Protein AF-A0A3M1YL32-F1 (afdb_monomer_lite)

Structure (mmCIF, N/CA/C/O backbone):
data_AF-A0A3M1YL32-F1
#
_entry.id   AF-A0A3M1YL32-F1
#
loop_
_atom_site.group_PDB
_atom_site.id
_atom_site.type_symbol
_atom_site.label_atom_id
_atom_site.label_alt_id
_atom_site.label_comp_id
_atom_site.label_asym_id
_atom_site.label_entity_id
_atom_site.label_seq_id
_atom_site.pdbx_PDB_ins_code
_atom_site.Cartn_x
_atom_site.Cartn_y
_atom_site.Cartn_z
_atom_site.occupancy
_atom_site.B_iso_or_equiv
_atom_site.auth_seq_id
_atom_site.auth_comp_id
_atom_site.auth_asym_id
_atom_site.auth_atom_id
_atom_site.pdbx_PDB_model_num
ATOM 1 N N . MET A 1 1 ? -18.480 -13.805 30.522 1.00 59.09 1 MET A N 1
ATOM 2 C CA . MET A 1 1 ? -17.089 -13.366 30.267 1.00 59.09 1 MET A CA 1
ATOM 3 C C . MET A 1 1 ? -17.039 -12.799 28.857 1.00 59.09 1 MET A C 1
ATOM 5 O O . MET A 1 1 ? -17.540 -13.465 27.961 1.00 59.09 1 MET A O 1
ATOM 9 N N . LYS A 1 2 ? -16.538 -11.572 28.648 1.00 63.62 2 LYS A N 1
ATOM 10 C CA . LYS A 1 2 ? -16.338 -11.051 27.284 1.00 63.62 2 LYS A CA 1
ATOM 11 C C . LYS A 1 2 ? -15.194 -11.837 26.644 1.00 63.62 2 LYS A C 1
ATOM 13 O O . LYS A 1 2 ? -14.141 -11.975 27.261 1.00 63.62 2 LYS A O 1
ATOM 18 N N . GLN A 1 3 ? -15.426 -12.386 25.459 1.00 78.75 3 GLN A N 1
ATOM 19 C CA . GLN A 1 3 ? -14.392 -13.077 24.696 1.00 78.75 3 GLN A CA 1
ATOM 20 C C . GLN A 1 3 ? -13.329 -12.040 24.297 1.00 78.75 3 GLN A C 1
ATOM 22 O O . GLN A 1 3 ? -13.679 -10.983 23.771 1.00 78.75 3 GLN A O 1
ATOM 27 N N . GLN A 1 4 ? -12.057 -12.289 24.620 1.00 83.56 4 GLN A N 1
ATOM 28 C CA . GLN A 1 4 ? -10.966 -11.420 24.171 1.00 83.56 4 GLN A CA 1
ATOM 29 C C . GLN A 1 4 ? -10.754 -11.601 22.662 1.00 83.56 4 GLN A C 1
ATOM 31 O O . GLN A 1 4 ? -10.901 -12.723 22.167 1.00 83.56 4 GLN A O 1
ATOM 36 N N . PRO A 1 5 ? -10.412 -10.530 21.925 1.00 87.44 5 PRO A N 1
ATOM 37 C CA . PRO A 1 5 ? -10.076 -10.652 20.516 1.00 87.44 5 PRO A CA 1
ATOM 38 C C . PRO A 1 5 ? -8.846 -11.553 20.352 1.00 87.44 5 PRO A C 1
ATOM 40 O O . PRO A 1 5 ? -7.841 -11.384 21.043 1.00 87.44 5 PRO A O 1
ATOM 43 N N . LYS A 1 6 ? -8.936 -12.526 19.441 1.00 91.38 6 LYS A N 1
ATOM 44 C CA . LYS A 1 6 ? -7.802 -13.368 19.051 1.00 91.38 6 LYS A CA 1
ATOM 45 C C . LYS A 1 6 ? -7.015 -12.654 17.957 1.00 91.38 6 LYS A C 1
ATOM 47 O O . LYS A 1 6 ? -7.609 -12.198 16.984 1.00 91.38 6 LYS A O 1
ATOM 52 N N . ILE A 1 7 ? -5.698 -12.594 18.115 1.00 93.19 7 ILE A N 1
ATOM 53 C CA . ILE A 1 7 ? -4.783 -12.008 17.138 1.00 93.19 7 ILE A CA 1
ATOM 54 C C . ILE A 1 7 ? -3.838 -13.110 16.672 1.00 93.19 7 ILE A C 1
ATOM 56 O O . ILE A 1 7 ? -3.184 -13.749 17.494 1.00 93.19 7 ILE A O 1
ATOM 60 N N . ASP A 1 8 ? -3.773 -13.312 15.360 1.00 94.00 8 ASP A N 1
ATOM 61 C CA . ASP A 1 8 ? -2.814 -14.197 14.704 1.00 94.00 8 ASP A CA 1
ATOM 62 C C . ASP A 1 8 ? -1.926 -13.356 13.770 1.00 94.00 8 ASP A C 1
ATOM 64 O O . ASP A 1 8 ? -2.351 -12.316 13.265 1.00 94.00 8 ASP A O 1
ATOM 68 N N . VAL A 1 9 ? -0.683 -13.791 13.545 1.00 94.44 9 VAL A N 1
ATOM 69 C CA . VAL A 1 9 ? 0.290 -13.067 12.712 1.00 94.44 9 VAL A CA 1
ATOM 70 C C . VAL A 1 9 ? 0.871 -14.007 11.662 1.00 94.44 9 VAL A C 1
ATOM 72 O O . VAL A 1 9 ? 1.556 -14.974 11.991 1.00 94.44 9 VAL A O 1
ATOM 75 N N . ALA A 1 10 ? 0.644 -13.685 10.388 1.00 93.50 10 ALA A N 1
ATOM 76 C CA . ALA A 1 10 ? 1.354 -14.291 9.269 1.00 93.50 10 ALA A CA 1
ATOM 77 C C . ALA A 1 10 ? 2.584 -13.433 8.932 1.00 93.50 10 ALA A C 1
ATOM 79 O O . ALA A 1 10 ? 2.451 -12.299 8.482 1.00 93.50 10 ALA A O 1
ATOM 80 N N . LEU A 1 11 ? 3.789 -13.975 9.132 1.00 91.75 11 LEU A N 1
ATOM 81 C CA . LEU A 1 11 ? 5.052 -13.238 8.938 1.00 91.75 11 LEU A CA 1
ATOM 82 C C . LEU A 1 11 ? 5.399 -12.959 7.465 1.00 91.75 11 LEU A C 1
ATOM 84 O O . LEU A 1 11 ? 6.353 -12.246 7.172 1.00 91.75 11 LEU A O 1
ATOM 88 N N . SER A 1 12 ? 4.662 -13.554 6.529 1.00 88.25 12 SER A N 1
ATOM 89 C CA . SER A 1 12 ? 4.866 -13.390 5.094 1.00 88.25 12 SER A CA 1
ATOM 90 C C . SER A 1 12 ? 3.544 -13.597 4.357 1.00 88.25 12 SER A C 1
ATOM 92 O O . SER A 1 12 ? 2.757 -14.453 4.776 1.00 88.25 12 SER A O 1
ATOM 94 N N . PRO A 1 13 ? 3.318 -12.913 3.219 1.00 85.19 13 PRO A N 1
ATOM 95 C CA . PRO A 1 13 ? 2.180 -13.197 2.344 1.00 85.19 13 PRO A CA 1
ATOM 96 C C . PRO A 1 13 ? 2.108 -14.677 1.939 1.00 85.19 13 PRO A C 1
ATOM 98 O O . PRO A 1 13 ? 1.035 -15.259 1.854 1.00 85.19 13 PRO A O 1
ATOM 101 N N . LEU A 1 14 ? 3.256 -15.346 1.783 1.00 87.12 14 LEU A N 1
ATOM 102 C CA . LEU A 1 14 ? 3.296 -16.775 1.447 1.00 87.12 14 LEU A CA 1
ATOM 103 C C . LEU A 1 14 ? 2.675 -17.671 2.528 1.00 87.12 14 LEU A C 1
ATOM 105 O O . LEU A 1 14 ? 2.185 -18.751 2.218 1.00 87.12 14 LEU A O 1
ATOM 109 N N . LEU A 1 15 ? 2.685 -17.228 3.786 1.00 90.12 15 LEU A N 1
ATOM 110 C CA . LEU A 1 15 ? 2.114 -17.964 4.912 1.00 90.12 15 LEU A CA 1
ATOM 111 C C . LEU A 1 15 ? 0.649 -17.600 5.164 1.00 90.12 15 LEU A C 1
ATOM 113 O O . LEU A 1 15 ? -0.024 -18.312 5.903 1.00 90.12 15 LEU A O 1
ATOM 117 N N . PHE A 1 16 ? 0.147 -16.519 4.561 1.00 89.88 16 PHE A N 1
ATOM 118 C CA . PHE A 1 16 ? -1.167 -15.949 4.858 1.00 89.88 16 PHE A CA 1
ATOM 119 C C . PHE A 1 16 ? -2.313 -16.956 4.706 1.00 89.88 16 PHE A C 1
ATOM 121 O O . PHE A 1 16 ? -3.202 -17.004 5.553 1.00 89.88 16 PHE A O 1
ATOM 128 N N . GLN A 1 17 ? -2.259 -17.819 3.688 1.00 87.88 17 GLN A N 1
ATOM 129 C CA . GLN A 1 17 ? -3.298 -18.826 3.433 1.00 87.88 17 GLN A CA 1
ATOM 130 C C . GLN A 1 17 ? -3.472 -19.831 4.582 1.00 87.88 17 GLN A C 1
ATOM 132 O O . GLN A 1 17 ? -4.562 -20.361 4.760 1.00 87.88 17 GLN A O 1
ATOM 137 N N . ASN A 1 18 ? -2.443 -20.047 5.407 1.00 89.94 18 ASN A N 1
ATOM 138 C CA . ASN A 1 18 ? -2.528 -20.949 6.560 1.00 89.94 18 ASN A CA 1
ATOM 139 C C . ASN A 1 18 ? -3.327 -20.348 7.729 1.00 89.94 18 ASN A C 1
ATOM 141 O O . ASN A 1 18 ? -3.706 -21.070 8.648 1.00 89.94 18 ASN A O 1
ATOM 145 N N . TYR A 1 19 ? -3.558 -19.034 7.706 1.00 86.38 19 TYR A N 1
ATOM 146 C CA . TYR A 1 19 ? -4.242 -18.280 8.759 1.00 86.38 19 TYR A CA 1
ATOM 147 C C . TYR A 1 19 ? -5.544 -17.637 8.271 1.00 86.38 19 TYR A C 1
ATOM 149 O O . TYR A 1 19 ? -6.331 -17.154 9.084 1.00 86.38 19 TYR A O 1
ATOM 157 N N . PHE A 1 20 ? -5.760 -17.582 6.954 1.00 85.62 20 PHE A N 1
ATOM 158 C CA . PHE A 1 20 ? -6.857 -16.825 6.375 1.00 85.62 20 PHE A CA 1
ATOM 159 C C . PHE A 1 20 ? -8.216 -17.450 6.692 1.00 85.62 20 PHE A C 1
ATOM 161 O O . PHE A 1 20 ? -8.478 -18.619 6.410 1.00 85.62 20 PHE A O 1
ATOM 168 N N . LEU A 1 21 ? -9.105 -16.613 7.220 1.00 82.88 21 LEU A N 1
ATOM 169 C CA . LEU A 1 21 ? -10.513 -16.906 7.421 1.00 82.88 21 LEU A CA 1
ATOM 170 C C . LEU A 1 21 ? -11.321 -15.705 6.889 1.00 82.88 21 LEU A C 1
ATOM 172 O O . LEU A 1 21 ? -11.022 -14.570 7.274 1.00 82.88 21 LEU A O 1
ATOM 176 N N . PRO A 1 22 ? -12.323 -15.910 6.010 1.00 85.25 22 PRO A N 1
ATOM 177 C CA . PRO A 1 22 ? -13.052 -14.808 5.372 1.00 85.25 22 PRO A CA 1
ATOM 178 C C . PRO A 1 22 ? -13.787 -13.872 6.340 1.00 85.25 22 PRO A C 1
ATOM 180 O O . PRO A 1 22 ? -14.047 -12.725 6.005 1.00 85.25 22 PRO A O 1
ATOM 183 N N . ASP A 1 23 ? -14.118 -14.333 7.547 1.00 91.38 23 ASP A N 1
ATOM 184 C CA . ASP A 1 23 ? -14.848 -13.577 8.570 1.00 91.38 23 ASP A CA 1
ATOM 185 C C . ASP A 1 23 ? -13.941 -12.680 9.439 1.00 91.38 23 ASP A C 1
ATOM 187 O O . ASP A 1 23 ? -14.390 -12.147 10.455 1.00 91.38 23 ASP A O 1
ATOM 191 N N . LYS A 1 24 ? -12.656 -12.528 9.089 1.00 92.38 24 LYS A N 1
ATOM 192 C CA . LYS A 1 24 ? -11.672 -11.789 9.896 1.00 92.38 24 LYS A CA 1
ATOM 193 C C . LYS A 1 24 ? -11.333 -10.420 9.332 1.00 92.38 24 LYS A C 1
ATOM 195 O O . LYS A 1 24 ? -11.354 -10.193 8.125 1.00 92.38 24 LYS A O 1
ATOM 200 N N . ILE A 1 25 ? -10.956 -9.530 10.248 1.00 95.38 25 ILE A N 1
ATOM 201 C CA . ILE A 1 25 ? -10.264 -8.282 9.933 1.00 95.38 25 ILE A CA 1
ATOM 202 C C . ILE A 1 25 ? -8.802 -8.632 9.655 1.00 95.38 25 ILE A C 1
ATOM 204 O O . ILE A 1 25 ? -8.155 -9.288 10.473 1.00 95.38 25 ILE A O 1
ATOM 208 N N . VAL A 1 26 ? -8.284 -8.194 8.513 1.00 96.19 26 VAL A N 1
ATOM 209 C CA . VAL A 1 26 ? -6.883 -8.372 8.134 1.00 96.19 26 VAL A CA 1
ATOM 210 C C . VAL A 1 26 ? -6.208 -7.012 8.075 1.00 96.19 26 VAL A C 1
ATOM 212 O O . VAL A 1 26 ? -6.658 -6.114 7.370 1.00 96.19 26 VAL A O 1
ATOM 215 N N . VAL A 1 27 ? -5.099 -6.879 8.796 1.00 96.38 27 VAL A N 1
ATOM 216 C CA . VAL A 1 27 ? -4.216 -5.715 8.725 1.00 96.38 27 VAL A CA 1
ATOM 217 C C . VAL A 1 27 ? -2.982 -6.113 7.927 1.00 96.38 27 VAL A C 1
ATOM 219 O O . VAL A 1 27 ? -2.222 -6.984 8.350 1.00 96.38 27 VAL A O 1
ATOM 222 N N . VAL A 1 28 ? -2.770 -5.483 6.774 1.00 95.75 28 VAL A N 1
ATOM 223 C CA . VAL A 1 28 ? -1.528 -5.647 6.011 1.00 95.75 28 VAL A CA 1
ATOM 224 C C . VAL A 1 28 ? -0.510 -4.627 6.498 1.00 95.75 28 VAL A C 1
ATOM 226 O O . VAL A 1 28 ? -0.797 -3.431 6.528 1.00 95.75 28 VAL A O 1
ATOM 229 N N . THR A 1 29 ? 0.691 -5.112 6.819 1.00 95.38 29 THR A N 1
ATOM 230 C CA . THR A 1 29 ? 1.806 -4.302 7.319 1.00 95.38 29 THR A CA 1
ATOM 231 C C . THR A 1 29 ? 3.070 -4.601 6.515 1.00 95.38 29 THR A C 1
ATOM 233 O O . THR A 1 29 ? 3.624 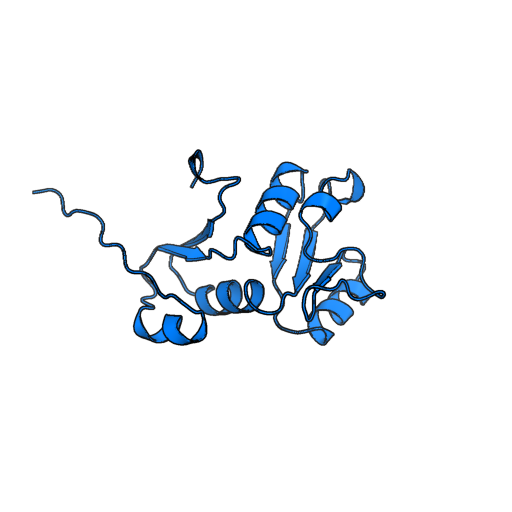-5.693 6.592 1.00 95.38 29 THR A O 1
ATOM 236 N N . ASP A 1 30 ? 3.535 -3.613 5.753 1.00 94.12 30 ASP A N 1
ATOM 237 C CA . ASP A 1 30 ? 4.799 -3.609 5.008 1.00 94.12 30 ASP A CA 1
ATOM 238 C C . ASP A 1 30 ? 5.436 -2.225 5.199 1.00 94.12 30 ASP A C 1
ATOM 240 O O . ASP A 1 30 ? 5.377 -1.344 4.335 1.00 94.12 30 ASP A O 1
ATOM 244 N N . VAL A 1 31 ? 5.965 -2.015 6.412 1.00 94.81 31 VAL A N 1
ATOM 245 C CA . VAL A 1 31 ? 6.460 -0.713 6.891 1.00 94.81 31 VAL A CA 1
ATOM 246 C C . VAL A 1 31 ? 7.558 -0.155 5.983 1.00 94.81 31 VAL A C 1
ATOM 248 O O . VAL A 1 31 ? 7.661 1.064 5.839 1.00 94.81 31 VAL A O 1
ATOM 251 N N . LEU A 1 32 ? 8.358 -1.023 5.353 1.00 92.44 32 LEU A N 1
ATOM 252 C CA . LEU A 1 32 ? 9.482 -0.664 4.488 1.00 92.44 32 LEU A CA 1
ATOM 253 C C . LEU A 1 32 ? 9.267 -1.212 3.065 1.00 92.44 32 LEU A C 1
ATOM 255 O O . LEU A 1 32 ? 9.867 -2.201 2.664 1.00 92.44 32 LEU A O 1
ATOM 259 N N . ARG A 1 33 ? 8.462 -0.549 2.231 1.00 93.56 33 ARG A N 1
ATOM 260 C CA . ARG A 1 33 ? 7.879 0.797 2.433 1.00 93.56 33 ARG A CA 1
ATOM 261 C C . ARG A 1 33 ? 6.414 0.919 2.019 1.00 93.56 33 ARG A C 1
ATOM 263 O O . ARG A 1 33 ? 5.857 2.005 2.145 1.00 93.56 33 ARG A O 1
ATOM 270 N N . ALA A 1 34 ? 5.791 -0.158 1.543 1.00 94.94 34 ALA A N 1
ATOM 271 C CA . ALA A 1 34 ? 4.507 -0.078 0.851 1.00 94.94 34 ALA A CA 1
ATOM 272 C C . ALA A 1 34 ? 3.385 0.511 1.715 1.00 94.94 34 ALA A C 1
ATOM 274 O O . ALA A 1 34 ? 2.705 1.433 1.273 1.00 94.94 34 ALA A O 1
ATOM 275 N N . THR A 1 35 ? 3.195 0.033 2.947 1.00 96.81 35 THR A N 1
ATOM 276 C CA . THR A 1 35 ? 2.091 0.530 3.783 1.00 96.81 35 THR A CA 1
ATOM 277 C C . THR A 1 35 ? 2.374 1.920 4.334 1.00 96.81 35 THR A C 1
ATOM 279 O O . THR A 1 35 ? 1.465 2.740 4.388 1.00 96.81 35 THR A O 1
ATOM 282 N N . SER A 1 36 ? 3.637 2.242 4.629 1.00 97.25 36 SER A N 1
ATOM 283 C CA . SER A 1 36 ? 4.040 3.611 4.975 1.00 97.25 36 SER A CA 1
ATOM 284 C C . SER A 1 36 ? 3.777 4.588 3.825 1.00 97.25 36 SER A C 1
ATOM 286 O O . SER A 1 36 ? 3.244 5.667 4.061 1.00 97.25 36 SER A O 1
ATOM 288 N N . ALA A 1 37 ? 4.093 4.207 2.582 1.00 96.88 37 ALA A N 1
ATOM 289 C CA . ALA A 1 37 ? 3.842 5.026 1.399 1.00 96.88 37 ALA A CA 1
ATOM 290 C C . ALA A 1 37 ? 2.340 5.231 1.148 1.00 96.88 37 ALA A C 1
ATOM 292 O O . ALA A 1 37 ? 1.921 6.354 0.888 1.00 96.88 37 ALA A O 1
ATOM 293 N N . ILE A 1 38 ? 1.525 4.180 1.301 1.00 97.38 38 ILE A N 1
ATOM 294 C CA . ILE A 1 38 ? 0.060 4.266 1.198 1.00 97.38 38 ILE A CA 1
ATOM 295 C C . ILE A 1 38 ? -0.508 5.226 2.250 1.00 97.38 38 ILE A C 1
ATOM 297 O O . ILE A 1 38 ? -1.270 6.126 1.905 1.00 97.38 38 ILE A O 1
ATOM 301 N N . CYS A 1 39 ? -0.117 5.070 3.520 1.00 97.75 39 CYS A N 1
ATOM 302 C CA . CYS A 1 39 ? -0.575 5.958 4.589 1.00 97.75 39 CYS A CA 1
ATOM 303 C C . CYS A 1 39 ? -0.170 7.413 4.319 1.00 97.75 39 CYS A C 1
ATOM 305 O O . CYS A 1 39 ? -0.986 8.313 4.486 1.00 97.75 39 CYS A O 1
ATOM 307 N N . THR A 1 40 ? 1.059 7.654 3.850 1.00 98.06 40 THR A N 1
ATOM 308 C CA . THR A 1 40 ? 1.502 9.001 3.468 1.00 98.06 40 THR A CA 1
ATOM 309 C C . THR A 1 40 ? 0.719 9.554 2.280 1.00 98.06 40 THR A C 1
ATOM 311 O O . THR A 1 40 ? 0.356 10.723 2.303 1.00 98.06 40 THR A O 1
ATOM 314 N N . ALA A 1 41 ? 0.407 8.746 1.266 1.00 98.19 41 ALA A N 1
ATOM 315 C CA . ALA A 1 41 ? -0.396 9.202 0.136 1.00 98.19 41 ALA A CA 1
ATOM 316 C C . ALA A 1 41 ? -1.793 9.668 0.577 1.00 98.19 41 ALA A C 1
ATOM 318 O O . ALA A 1 41 ? -2.245 10.726 0.143 1.00 98.19 41 ALA A O 1
ATOM 319 N N . PHE A 1 42 ? -2.448 8.925 1.475 1.00 98.06 42 PHE A N 1
ATOM 320 C CA . PHE A 1 42 ? -3.740 9.333 2.034 1.00 98.06 42 PHE A CA 1
ATOM 321 C C . PHE A 1 42 ? -3.641 10.594 2.897 1.00 98.06 42 PHE A C 1
ATOM 323 O O . PHE A 1 42 ? -4.463 11.493 2.736 1.00 98.06 42 PHE A O 1
ATOM 330 N N . GLU A 1 43 ? -2.615 10.711 3.745 1.00 97.62 43 GLU A N 1
ATOM 331 C CA . GLU A 1 43 ? -2.365 11.923 4.543 1.00 97.62 43 GLU A CA 1
ATOM 332 C C . GLU A 1 43 ? -2.204 13.173 3.658 1.00 97.62 43 GLU A C 1
ATOM 334 O O . GLU A 1 43 ? -2.673 14.256 3.996 1.00 97.62 43 GLU A O 1
ATOM 339 N N . TYR A 1 44 ? -1.592 13.017 2.481 1.00 98.19 44 TYR A N 1
ATOM 340 C CA . TYR A 1 44 ? -1.403 14.095 1.505 1.00 98.19 44 TYR A CA 1
ATOM 341 C C . TYR A 1 44 ? -2.559 14.232 0.501 1.00 98.19 44 TYR A C 1
ATOM 343 O O . TYR A 1 44 ? -2.462 15.002 -0.456 1.00 98.19 44 TYR A O 1
ATOM 351 N N . GLY A 1 45 ? -3.683 13.556 0.749 1.00 98.19 45 GLY A N 1
ATOM 352 C CA . GLY A 1 45 ? -4.952 13.800 0.071 1.00 98.19 45 GLY A CA 1
ATOM 353 C C . GLY A 1 45 ? -5.210 12.959 -1.176 1.00 98.19 45 GLY A C 1
ATOM 354 O O . GLY A 1 45 ? -6.077 13.340 -1.962 1.00 98.19 45 GLY A O 1
ATOM 355 N N . ALA A 1 46 ? -4.503 11.842 -1.379 1.00 98.50 46 ALA A N 1
ATOM 356 C CA . ALA A 1 46 ? -4.920 10.851 -2.373 1.00 98.50 46 ALA A CA 1
ATOM 357 C C . ALA A 1 46 ? -6.362 10.396 -2.101 1.00 98.50 46 ALA A C 1
ATOM 359 O O . ALA A 1 46 ? -6.723 10.114 -0.961 1.00 98.50 46 ALA A O 1
ATOM 360 N N . GLU A 1 47 ? -7.180 10.303 -3.148 1.00 98.50 47 GLU A N 1
ATOM 361 C CA . GLU A 1 47 ? -8.572 9.858 -3.023 1.00 98.50 47 GLU A CA 1
ATOM 362 C C . GLU A 1 47 ? -8.645 8.344 -2.805 1.00 98.50 47 GLU A C 1
ATOM 364 O O . GLU A 1 47 ? -9.389 7.851 -1.960 1.00 98.50 47 GLU A O 1
ATOM 369 N N . ALA A 1 48 ? -7.849 7.596 -3.569 1.00 98.06 48 ALA A N 1
ATOM 370 C CA . ALA A 1 48 ? -7.836 6.143 -3.533 1.00 98.06 48 ALA A CA 1
ATOM 371 C C . ALA A 1 48 ? -6.474 5.585 -3.953 1.00 98.06 48 ALA A C 1
ATOM 373 O O . ALA A 1 48 ? -5.736 6.206 -4.721 1.00 98.06 48 ALA A O 1
ATOM 374 N N . ILE A 1 49 ? -6.178 4.366 -3.494 1.00 97.12 49 ILE A N 1
ATOM 375 C CA . ILE A 1 49 ? -5.034 3.575 -3.950 1.00 97.12 49 ILE A CA 1
ATOM 376 C C . ILE A 1 49 ? -5.539 2.285 -4.598 1.00 97.12 49 ILE A C 1
ATOM 378 O O . ILE A 1 49 ? -6.295 1.533 -3.983 1.00 97.12 49 ILE A O 1
ATOM 382 N N . ILE A 1 50 ? -5.077 1.999 -5.815 1.00 96.25 50 ILE A N 1
ATOM 383 C CA . ILE A 1 50 ? -5.321 0.741 -6.525 1.00 96.25 50 ILE 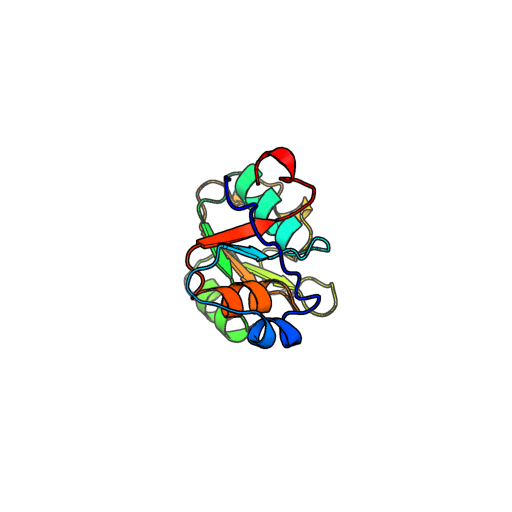A CA 1
ATOM 384 C C . ILE A 1 50 ? -4.031 -0.093 -6.494 1.00 96.25 50 ILE A C 1
ATOM 386 O O . ILE A 1 50 ? -3.110 0.167 -7.272 1.00 96.25 50 ILE A O 1
ATOM 390 N N . PRO A 1 51 ? -3.924 -1.097 -5.611 1.00 94.00 51 PRO A N 1
ATOM 391 C CA . PRO A 1 51 ? -2.783 -2.001 -5.595 1.00 94.00 51 PRO A CA 1
ATOM 392 C C . PRO A 1 51 ? -2.878 -2.995 -6.760 1.00 94.00 51 PRO A C 1
ATOM 394 O O . PRO A 1 51 ? -3.885 -3.688 -6.915 1.00 94.00 51 PRO A O 1
ATOM 397 N N . VAL A 1 52 ? -1.813 -3.105 -7.553 1.00 93.56 52 VAL A N 1
ATOM 398 C CA . VAL A 1 52 ? -1.708 -4.069 -8.662 1.00 93.56 52 VAL A CA 1
ATOM 399 C C . VAL A 1 52 ? -0.486 -4.966 -8.492 1.00 93.56 52 VAL A C 1
ATOM 401 O O . VAL A 1 52 ? 0.538 -4.562 -7.933 1.00 93.56 52 VAL A O 1
ATOM 404 N N . ALA A 1 53 ? -0.594 -6.212 -8.951 1.00 87.12 53 ALA A N 1
ATOM 405 C CA . ALA A 1 53 ? 0.410 -7.238 -8.682 1.00 87.12 53 ALA A CA 1
ATOM 406 C C . ALA A 1 53 ? 1.588 -7.177 -9.663 1.00 87.12 53 ALA A C 1
ATOM 408 O O . ALA A 1 53 ? 2.691 -7.623 -9.334 1.00 87.12 53 ALA A O 1
ATOM 409 N N . THR A 1 54 ? 1.360 -6.636 -10.860 1.00 90.06 54 THR A N 1
ATOM 410 C CA . THR A 1 54 ? 2.295 -6.719 -11.988 1.00 90.06 54 THR A CA 1
ATOM 411 C C . THR A 1 54 ? 2.647 -5.346 -12.564 1.00 90.06 54 THR A C 1
ATOM 413 O O . THR A 1 54 ? 1.941 -4.360 -12.341 1.00 90.06 54 THR A O 1
ATOM 416 N N . ILE A 1 55 ? 3.774 -5.271 -13.282 1.00 92.88 55 ILE A N 1
ATOM 417 C CA . ILE A 1 55 ? 4.192 -4.035 -13.970 1.00 92.88 55 ILE A CA 1
ATOM 418 C C . ILE A 1 55 ? 3.246 -3.772 -15.142 1.00 92.88 55 ILE A C 1
ATOM 420 O O . ILE A 1 55 ? 2.874 -2.636 -15.404 1.00 92.88 55 ILE A O 1
ATOM 424 N N . GLU A 1 56 ? 2.813 -4.834 -15.807 1.00 94.56 56 GLU A N 1
ATOM 425 C CA . GLU A 1 56 ? 1.939 -4.821 -16.970 1.00 94.56 56 GLU A CA 1
ATOM 426 C C . 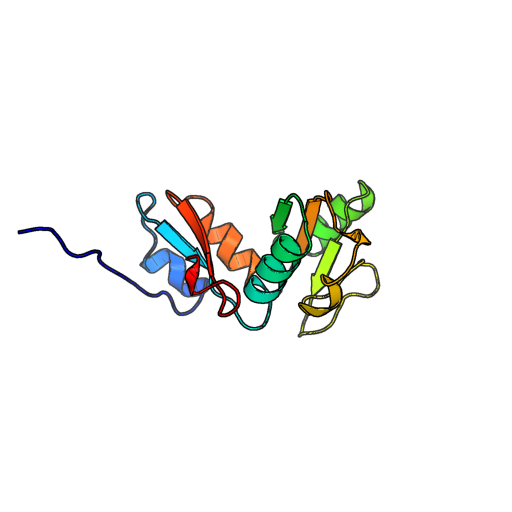GLU A 1 56 ? 0.569 -4.216 -16.625 1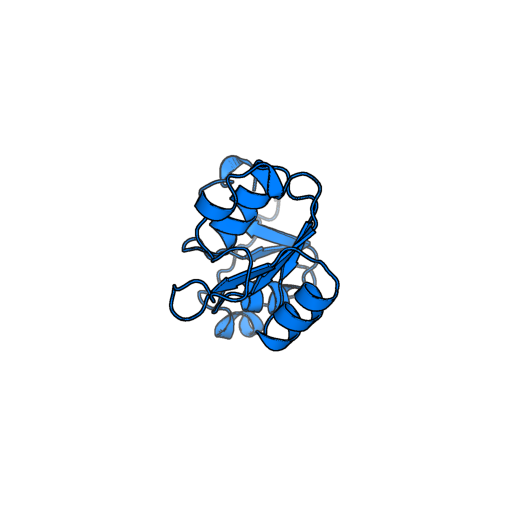.00 94.56 56 GLU A C 1
ATOM 428 O O . GLU A 1 56 ? 0.067 -3.351 -17.344 1.00 94.56 56 GLU A O 1
ATOM 433 N N . GLU A 1 57 ? -0.013 -4.591 -15.479 1.00 95.25 57 GLU A N 1
ATOM 434 C CA . GLU A 1 57 ? -1.226 -3.946 -14.958 1.00 95.25 57 GLU A CA 1
ATOM 435 C C . GLU A 1 57 ? -0.993 -2.455 -14.686 1.00 95.25 57 GLU A C 1
ATOM 437 O O . GLU A 1 57 ? -1.810 -1.618 -15.076 1.00 95.25 57 GLU A O 1
ATOM 442 N N . ALA A 1 58 ? 0.132 -2.108 -14.056 1.00 95.69 58 ALA A N 1
ATOM 443 C CA . ALA A 1 58 ? 0.481 -0.724 -13.751 1.00 95.69 58 ALA A CA 1
ATOM 444 C C . ALA A 1 58 ? 0.627 0.122 -15.032 1.00 95.69 58 ALA A C 1
ATOM 446 O O . ALA A 1 58 ? 0.099 1.233 -15.106 1.00 95.69 58 ALA A O 1
ATOM 447 N N . GLN A 1 59 ? 1.259 -0.421 -16.076 1.00 96.69 59 GLN A N 1
ATOM 448 C CA . GLN A 1 59 ? 1.373 0.209 -17.396 1.00 96.69 59 GLN A CA 1
ATOM 449 C C . GLN A 1 59 ? 0.004 0.391 -18.060 1.00 96.69 59 GLN A C 1
ATOM 451 O O . GLN A 1 59 ? -0.274 1.451 -18.624 1.00 96.69 59 GLN A O 1
ATOM 456 N N . ALA A 1 60 ? -0.888 -0.598 -17.951 1.00 97.81 60 ALA A N 1
ATOM 457 C CA . ALA A 1 60 ? -2.239 -0.500 -18.496 1.00 97.81 60 ALA A CA 1
ATOM 458 C C . ALA A 1 60 ? -3.063 0.616 -17.827 1.00 97.81 60 ALA A C 1
ATOM 460 O O . ALA A 1 60 ? -3.847 1.289 -18.498 1.00 97.81 60 ALA A O 1
ATOM 461 N N . PHE A 1 61 ? -2.883 0.850 -16.523 1.00 98.06 61 PHE A N 1
ATOM 462 C CA . PHE A 1 61 ? -3.479 2.001 -15.838 1.00 98.06 61 PHE A CA 1
ATOM 463 C C . PHE A 1 61 ? -2.807 3.320 -16.224 1.00 98.06 61 PHE A C 1
ATOM 465 O O . PHE A 1 61 ? -3.504 4.308 -16.464 1.00 98.06 61 PHE A O 1
ATOM 472 N N . LYS A 1 62 ? -1.477 3.337 -16.362 1.00 97.50 62 LYS A N 1
ATOM 473 C CA . LYS A 1 62 ? -0.739 4.522 -16.816 1.00 97.50 62 LYS A CA 1
ATOM 474 C C . LYS A 1 62 ? -1.229 4.998 -18.185 1.00 97.50 62 LYS A C 1
ATOM 476 O O . LYS A 1 62 ? -1.493 6.184 -18.363 1.00 97.50 62 LYS A O 1
ATOM 481 N N . ALA A 1 63 ? -1.448 4.071 -19.120 1.00 97.69 63 ALA A N 1
ATOM 482 C CA . ALA A 1 63 ? -1.996 4.356 -20.448 1.00 97.69 63 ALA A CA 1
ATOM 483 C C . ALA A 1 63 ? -3.423 4.941 -20.416 1.00 97.69 63 ALA A C 1
ATOM 485 O O . ALA A 1 63 ? -3.837 5.606 -21.361 1.00 97.69 63 ALA A O 1
ATOM 486 N N . LYS A 1 64 ? -4.168 4.731 -19.322 1.00 97.75 64 LYS A N 1
ATOM 487 C CA . LYS A 1 64 ? -5.497 5.319 -19.079 1.00 97.75 64 LYS A CA 1
ATOM 488 C C . LYS A 1 64 ? -5.438 6.677 -18.366 1.00 97.75 64 LYS A C 1
ATOM 490 O O . LYS A 1 64 ? -6.487 7.227 -18.048 1.00 97.75 64 LYS A O 1
ATOM 495 N N . GLY A 1 65 ? -4.243 7.212 -18.103 1.00 97.06 65 GLY A N 1
ATOM 496 C CA . GLY A 1 65 ? -4.044 8.528 -17.490 1.00 97.06 65 GLY A CA 1
ATOM 497 C C . GLY A 1 65 ? -3.935 8.532 -15.963 1.00 97.06 65 GLY A C 1
ATOM 498 O O . GLY A 1 65 ? -3.932 9.605 -15.367 1.00 97.06 65 GLY A O 1
ATOM 499 N N . PHE A 1 66 ? -3.829 7.367 -15.316 1.00 98.25 66 PHE A N 1
ATOM 500 C CA . PHE A 1 66 ? -3.629 7.302 -13.867 1.00 98.25 66 PHE A CA 1
ATOM 501 C C . PHE A 1 66 ? -2.207 7.717 -13.474 1.00 98.25 66 PHE A C 1
ATOM 503 O O . PHE A 1 66 ? -1.249 7.508 -14.226 1.00 98.25 66 PHE A O 1
ATOM 510 N N . LEU A 1 67 ? -2.074 8.253 -12.258 1.00 98.06 67 LEU A N 1
ATOM 511 C CA . LEU A 1 67 ? -0.780 8.367 -11.596 1.00 98.06 67 LEU A CA 1
ATOM 512 C C . LEU A 1 67 ? -0.369 7.002 -11.054 1.00 98.06 6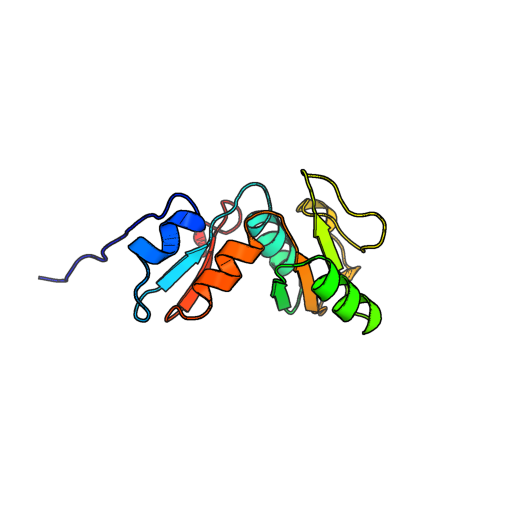7 LEU A C 1
ATOM 514 O O . LEU A 1 67 ? -1.186 6.297 -10.457 1.00 98.06 67 LEU A O 1
ATOM 518 N N . VAL A 1 68 ? 0.890 6.631 -11.250 1.00 98.06 68 VAL A N 1
ATOM 519 C CA . VAL A 1 68 ? 1.373 5.292 -10.928 1.00 98.06 68 VAL A CA 1
ATOM 520 C C . VAL A 1 68 ? 2.671 5.349 -10.134 1.00 98.06 68 VAL A C 1
ATOM 522 O O . VAL A 1 68 ? 3.640 5.990 -10.538 1.00 98.06 68 VAL A O 1
ATOM 525 N N . GLY A 1 69 ? 2.682 4.644 -9.007 1.00 97.00 69 GLY A N 1
ATOM 526 C CA . GLY A 1 69 ? 3.862 4.320 -8.224 1.00 97.00 69 GLY A CA 1
ATOM 527 C C . GLY A 1 69 ? 4.328 2.895 -8.502 1.00 97.00 69 GLY A C 1
ATOM 528 O O . GLY A 1 69 ? 3.535 1.954 -8.418 1.00 97.00 69 GLY A O 1
ATOM 529 N N . ALA A 1 70 ? 5.606 2.709 -8.814 1.00 95.31 70 ALA A N 1
ATOM 530 C CA . ALA A 1 70 ? 6.159 1.387 -9.071 1.00 95.31 70 ALA A CA 1
ATOM 531 C C . ALA A 1 70 ? 7.564 1.233 -8.493 1.00 95.31 70 ALA A C 1
ATOM 533 O O . ALA A 1 70 ? 8.437 2.080 -8.689 1.00 95.31 70 ALA A O 1
ATOM 534 N N . GLU A 1 71 ? 7.788 0.113 -7.809 1.00 93.62 71 GLU A N 1
ATOM 535 C CA . GLU A 1 71 ? 9.097 -0.270 -7.286 1.00 93.62 71 GLU A CA 1
ATOM 536 C C . GLU A 1 71 ? 9.452 -1.709 -7.657 1.00 93.62 71 GLU A C 1
ATOM 538 O O . GLU A 1 71 ? 8.617 -2.613 -7.547 1.00 93.62 71 GLU A O 1
ATOM 543 N N . ARG A 1 72 ? 10.712 -1.926 -8.044 1.00 91.62 72 ARG A N 1
ATOM 544 C CA . ARG A 1 72 ? 11.349 -3.247 -8.109 1.00 91.62 72 ARG A CA 1
ATOM 545 C C . ARG A 1 72 ? 12.749 -3.156 -7.509 1.00 91.62 72 ARG A C 1
ATOM 547 O O . ARG A 1 72 ? 13.482 -2.216 -7.791 1.00 91.62 72 ARG A O 1
ATOM 554 N N . ASN A 1 73 ? 13.126 -4.143 -6.697 1.00 86.94 73 ASN A N 1
ATOM 555 C CA . ASN A 1 73 ? 14.425 -4.200 -6.013 1.00 86.94 73 ASN A CA 1
ATOM 556 C C . ASN A 1 73 ? 14.775 -2.934 -5.199 1.00 86.94 73 ASN A C 1
ATOM 558 O O . ASN A 1 73 ? 15.938 -2.581 -5.044 1.00 86.94 73 ASN A O 1
ATOM 562 N N . GLY A 1 74 ? 13.767 -2.246 -4.665 1.00 85.31 74 GLY A N 1
ATOM 563 C CA . GLY A 1 74 ? 13.896 -1.007 -3.901 1.00 85.31 74 GLY A CA 1
ATOM 564 C C . GLY A 1 74 ? 13.976 0.264 -4.748 1.00 85.31 74 GLY A C 1
ATOM 565 O O . GLY A 1 74 ? 13.920 1.359 -4.177 1.00 85.31 74 GLY A O 1
ATOM 566 N N . GLU A 1 75 ? 14.046 0.140 -6.071 1.00 90.38 75 GLU A N 1
ATOM 567 C CA . GLU A 1 75 ? 14.227 1.248 -7.003 1.00 90.38 75 GLU A CA 1
ATOM 568 C C . GLU A 1 75 ? 12.931 1.605 -7.727 1.00 90.38 75 GLU A C 1
ATOM 570 O O . GLU A 1 75 ? 12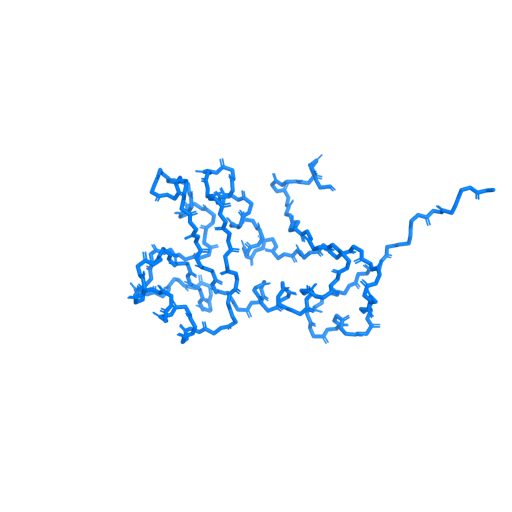.095 0.751 -8.033 1.00 90.38 75 GLU A O 1
ATOM 575 N N . LYS A 1 76 ? 12.772 2.902 -7.996 1.00 93.69 76 LYS A N 1
ATOM 576 C CA . LYS A 1 76 ? 11.694 3.418 -8.832 1.00 93.69 76 LYS A CA 1
ATOM 577 C C . LYS A 1 76 ? 11.929 3.001 -10.279 1.00 93.69 76 LYS A C 1
ATOM 579 O O . LYS A 1 76 ? 13.031 3.154 -10.799 1.00 93.69 76 LYS A O 1
ATOM 584 N N . LEU A 1 77 ? 10.866 2.567 -10.939 1.00 92.50 77 LEU A N 1
ATOM 585 C CA . LEU A 1 77 ? 10.882 2.321 -12.375 1.00 92.50 77 LEU A CA 1
ATOM 586 C C . LEU A 1 77 ? 10.717 3.657 -13.148 1.00 92.50 77 LEU A C 1
ATOM 588 O O . LEU A 1 77 ? 9.750 4.380 -12.880 1.00 92.50 77 LEU A O 1
ATOM 592 N N . PRO A 1 78 ? 11.653 4.036 -14.049 1.00 91.19 78 PRO A N 1
ATOM 593 C CA . PRO A 1 78 ? 11.709 5.371 -14.667 1.00 91.19 78 PRO A CA 1
ATOM 594 C C . PRO A 1 78 ? 10.460 5.808 -15.438 1.00 91.19 78 PRO A C 1
ATOM 596 O O . PRO A 1 78 ? 10.208 7.002 -15.582 1.00 91.19 78 PRO A O 1
ATOM 599 N N . GLU A 1 79 ? 9.689 4.858 -15.954 1.00 92.56 79 GLU A N 1
ATOM 600 C CA . GLU A 1 79 ? 8.487 5.091 -16.751 1.00 92.56 79 GLU A CA 1
ATOM 601 C C . GLU A 1 79 ? 7.244 5.470 -15.920 1.00 92.56 79 GLU A C 1
ATOM 603 O O . GLU A 1 79 ? 6.205 5.820 -16.487 1.00 92.56 79 GLU A O 1
ATOM 608 N N . PHE A 1 80 ? 7.338 5.430 -14.586 1.00 96.56 80 PHE A N 1
ATOM 609 C CA . PHE A 1 80 ? 6.236 5.720 -13.668 1.00 96.56 80 PHE A CA 1
ATOM 610 C C . PHE A 1 80 ? 6.442 7.012 -12.864 1.00 96.56 80 PHE A C 1
ATOM 612 O O . PHE A 1 80 ? 7.549 7.534 -12.718 1.00 96.56 80 PHE A O 1
ATOM 619 N N . ASP A 1 81 ? 5.346 7.547 -12.324 1.00 97.25 81 ASP A N 1
ATOM 620 C CA . ASP A 1 81 ? 5.326 8.861 -11.671 1.00 97.25 81 ASP A CA 1
ATOM 621 C C . ASP A 1 81 ? 6.045 8.855 -10.327 1.00 97.25 81 ASP A C 1
ATOM 623 O O . ASP A 1 81 ? 6.740 9.820 -9.999 1.00 97.25 81 ASP A O 1
ATOM 627 N N . PHE A 1 82 ? 5.922 7.759 -9.577 1.00 97.00 82 PHE A N 1
ATOM 628 C CA . PHE A 1 82 ? 6.440 7.618 -8.218 1.00 97.00 82 PHE A CA 1
ATOM 629 C C . PHE A 1 82 ? 7.158 6.277 -8.019 1.00 97.00 82 PHE A C 1
ATOM 631 O O . PHE A 1 82 ? 6.917 5.306 -8.736 1.00 97.00 82 PHE A O 1
ATOM 638 N N . GLY A 1 83 ? 8.045 6.211 -7.033 1.00 95.38 83 GLY A N 1
ATOM 639 C CA . GLY A 1 83 ? 8.557 4.967 -6.469 1.00 95.38 83 GLY A CA 1
ATOM 640 C C . GLY A 1 83 ? 7.735 4.495 -5.266 1.00 95.38 83 GLY A C 1
ATOM 641 O O . GLY A 1 83 ? 6.549 4.788 -5.123 1.00 95.38 83 GLY A O 1
ATOM 642 N N . ASN A 1 84 ? 8.391 3.775 -4.355 1.00 94.50 84 ASN A N 1
ATOM 643 C CA . ASN A 1 84 ? 7.812 3.328 -3.080 1.00 94.50 84 ASN A CA 1
ATOM 644 C C . ASN A 1 84 ? 8.372 4.116 -1.878 1.00 94.50 84 ASN A C 1
ATOM 646 O O . ASN A 1 84 ? 8.364 3.642 -0.746 1.00 94.50 84 ASN A O 1
ATOM 650 N N . SER A 1 85 ? 8.942 5.300 -2.115 1.00 95.75 85 SER A N 1
ATOM 651 C CA . SER A 1 85 ? 9.381 6.196 -1.044 1.00 95.75 85 SER A CA 1
ATOM 652 C C . SER A 1 85 ? 8.201 7.045 -0.564 1.00 95.75 85 SER A C 1
ATOM 654 O O . SER A 1 85 ? 7.619 7.742 -1.394 1.00 95.75 85 SER A O 1
ATOM 656 N N . PRO A 1 86 ? 7.868 7.076 0.742 1.00 96.75 86 PRO A N 1
ATOM 657 C CA . PRO A 1 86 ? 6.817 7.953 1.263 1.00 96.75 86 PRO A CA 1
ATOM 658 C C . PRO A 1 86 ? 6.998 9.427 0.872 1.00 96.75 86 PRO A C 1
ATOM 660 O O . PRO A 1 86 ? 6.025 10.110 0.574 1.00 96.75 86 PRO A O 1
ATOM 663 N N . PHE A 1 87 ? 8.245 9.901 0.779 1.00 96.88 87 PHE A N 1
ATOM 664 C CA . PHE A 1 87 ? 8.554 11.274 0.370 1.00 96.88 87 PHE A CA 1
ATOM 665 C C . PHE A 1 87 ? 8.076 11.624 -1.044 1.00 96.88 87 PHE A C 1
ATOM 667 O O . PHE A 1 87 ? 7.775 12.783 -1.306 1.00 96.88 87 PHE A O 1
ATOM 674 N N . GLU A 1 88 ? 7.970 10.651 -1.953 1.00 96.38 88 GLU A N 1
ATOM 675 C CA . GLU A 1 88 ? 7.467 10.909 -3.310 1.00 96.38 88 GLU A CA 1
ATOM 676 C C . GLU A 1 88 ? 5.962 11.210 -3.336 1.00 96.38 88 GLU A C 1
ATOM 678 O O . GLU A 1 88 ? 5.484 11.837 -4.279 1.00 96.38 88 GLU A O 1
ATOM 683 N N . TYR A 1 89 ? 5.236 10.826 -2.283 1.00 97.75 89 TYR A N 1
ATOM 684 C CA . TYR A 1 89 ? 3.807 11.093 -2.114 1.00 97.75 89 TYR A CA 1
ATOM 685 C C . TYR A 1 89 ? 3.534 12.379 -1.325 1.00 97.75 89 TYR A C 1
ATOM 687 O O . TYR A 1 89 ? 2.389 12.803 -1.225 1.00 97.75 89 TYR A O 1
ATOM 695 N N . MET A 1 90 ? 4.567 13.046 -0.803 1.00 97.50 90 MET A N 1
ATOM 696 C CA . MET A 1 90 ? 4.432 14.330 -0.108 1.00 97.50 90 MET A CA 1
ATOM 697 C C . MET A 1 90 ? 4.334 15.483 -1.115 1.00 97.50 90 MET A C 1
ATOM 699 O O . MET A 1 90 ? 5.230 16.319 -1.234 1.00 97.50 90 MET A O 1
ATOM 703 N N . THR A 1 91 ? 3.274 15.489 -1.922 1.00 97.00 91 THR A N 1
ATOM 704 C CA . THR A 1 91 ? 3.118 16.433 -3.030 1.00 97.00 91 THR A CA 1
ATOM 705 C C . THR A 1 91 ? 1.660 16.791 -3.280 1.00 97.00 91 THR A C 1
ATOM 707 O O . THR A 1 91 ? 0.763 15.974 -3.136 1.00 97.00 91 THR A O 1
ATOM 710 N N . GLU A 1 92 ? 1.412 18.011 -3.747 1.00 96.25 92 GLU A N 1
ATOM 711 C CA . GLU A 1 92 ? 0.071 18.467 -4.131 1.00 96.25 92 GLU A CA 1
ATOM 712 C C . GLU A 1 92 ? -0.484 17.725 -5.357 1.00 96.25 92 GLU A C 1
ATOM 714 O O . GLU A 1 92 ? -1.694 17.671 -5.551 1.00 96.25 92 GLU A O 1
ATOM 719 N N . LYS A 1 93 ? 0.387 17.115 -6.178 1.00 95.50 93 LYS A N 1
ATOM 720 C CA . LYS A 1 93 ? -0.005 16.421 -7.418 1.00 95.50 93 LYS A CA 1
ATOM 721 C C . LYS A 1 93 ? -0.969 15.257 -7.196 1.00 95.50 93 LYS A C 1
ATOM 723 O O . LYS A 1 93 ? -1.628 14.851 -8.146 1.00 95.50 93 LYS A O 1
ATOM 728 N N . ILE A 1 94 ? -1.002 14.690 -5.990 1.00 97.88 94 ILE A N 1
ATOM 729 C CA . ILE A 1 94 ? -1.825 13.518 -5.679 1.00 97.88 94 ILE A CA 1
ATOM 730 C C . ILE A 1 94 ? -3.173 13.869 -5.046 1.00 97.88 94 ILE A C 1
ATOM 732 O O . ILE A 1 94 ? -4.002 12.978 -4.872 1.00 97.88 94 ILE A O 1
ATOM 736 N N . LYS A 1 95 ? -3.420 15.140 -4.711 1.00 98.25 95 LYS A N 1
ATOM 737 C CA . LYS A 1 95 ? -4.666 15.546 -4.054 1.00 98.25 95 LYS A CA 1
ATOM 738 C C . LYS A 1 95 ? -5.877 15.271 -4.937 1.00 98.25 95 LYS A C 1
ATOM 740 O O . LYS A 1 95 ? -5.930 15.737 -6.070 1.00 98.25 95 LYS A O 1
ATOM 745 N N . GLY A 1 96 ? -6.842 14.526 -4.404 1.00 98.31 96 GLY A N 1
ATOM 746 C CA . GLY A 1 96 ? -8.043 14.105 -5.126 1.00 98.31 96 GLY A CA 1
ATOM 747 C C . GLY A 1 96 ? -7.774 13.103 -6.250 1.00 98.31 96 GLY A C 1
ATOM 748 O O . GLY A 1 96 ? -8.664 12.841 -7.047 1.00 98.31 96 GLY A O 1
ATOM 749 N N . GLN A 1 97 ? -6.559 12.554 -6.347 1.00 98.44 97 GLN A N 1
ATOM 750 C CA . GLN A 1 97 ? -6.209 11.595 -7.387 1.00 98.44 97 GLN A CA 1
ATOM 751 C C . GLN A 1 97 ? -6.323 10.164 -6.867 1.00 98.44 97 GLN A C 1
ATOM 753 O O . GLN A 1 97 ? -5.946 9.854 -5.735 1.00 98.44 97 GLN A O 1
ATOM 758 N N . THR A 1 98 ? -6.755 9.265 -7.748 1.00 98.56 98 THR A N 1
ATOM 759 C CA . THR A 1 98 ? -6.565 7.825 -7.564 1.00 98.56 98 THR A CA 1
ATOM 760 C C . THR A 1 98 ? -5.171 7.426 -8.048 1.00 98.56 98 THR A C 1
ATOM 762 O O . THR A 1 98 ? -4.817 7.682 -9.202 1.00 98.56 98 THR A O 1
ATOM 765 N N . ILE A 1 99 ? -4.383 6.779 -7.188 1.00 98.31 99 ILE A N 1
ATOM 766 C CA . ILE A 1 99 ? -3.016 6.341 -7.495 1.00 98.31 99 ILE A CA 1
ATOM 767 C C . ILE A 1 99 ? -2.980 4.824 -7.644 1.00 98.31 99 ILE A C 1
ATOM 769 O O . ILE A 1 99 ? -3.492 4.090 -6.802 1.00 98.31 99 ILE A O 1
ATOM 773 N N . VAL A 1 100 ? -2.326 4.330 -8.687 1.00 98.00 100 VAL A N 1
ATOM 774 C CA . VAL A 1 100 ? -2.042 2.899 -8.839 1.00 98.00 100 VAL A CA 1
ATOM 775 C C . VAL A 1 100 ? -0.673 2.602 -8.242 1.00 98.00 100 VAL A C 1
ATOM 777 O O . VAL A 1 100 ? 0.281 3.322 -8.512 1.00 98.00 100 VAL A O 1
ATOM 780 N N . LEU A 1 101 ? -0.554 1.548 -7.439 1.00 96.94 101 LEU A N 1
ATOM 781 C CA . LEU A 1 101 ? 0.697 1.186 -6.774 1.00 96.94 101 LEU A CA 1
ATOM 782 C C . LEU A 1 101 ? 1.056 -0.272 -7.065 1.00 96.94 101 LEU A C 1
ATOM 784 O O . LEU A 1 101 ? 0.239 -1.165 -6.854 1.00 96.94 101 LEU A O 1
ATOM 788 N N . THR A 1 102 ? 2.295 -0.526 -7.490 1.00 94.81 102 THR A N 1
ATOM 789 C CA . THR A 1 102 ? 2.879 -1.875 -7.554 1.00 94.81 102 THR A CA 1
ATOM 790 C C . THR A 1 102 ? 4.195 -1.932 -6.786 1.00 94.81 102 THR A C 1
ATOM 792 O O . THR A 1 102 ? 5.090 -1.110 -6.972 1.00 94.81 102 THR A O 1
ATOM 795 N N . THR A 1 103 ? 4.331 -2.932 -5.920 1.00 91.94 103 THR A N 1
ATOM 796 C CA . THR A 1 103 ? 5.535 -3.167 -5.106 1.00 91.94 103 THR A CA 1
ATOM 797 C C . THR A 1 103 ? 5.863 -4.648 -5.082 1.00 91.94 103 THR A C 1
ATOM 799 O O . THR A 1 103 ? 5.016 -5.488 -5.389 1.00 91.94 103 THR A O 1
ATOM 802 N N . THR A 1 104 ? 7.083 -4.993 -4.682 1.00 86.62 104 THR A N 1
ATOM 803 C CA . THR A 1 104 ? 7.519 -6.396 -4.677 1.00 86.62 104 THR A CA 1
ATOM 804 C C . THR A 1 104 ? 6.673 -7.289 -3.749 1.00 86.62 104 THR A C 1
ATOM 806 O O . THR A 1 104 ? 6.347 -8.422 -4.129 1.00 86.62 104 THR A O 1
ATOM 809 N N . ASN A 1 105 ? 6.281 -6.773 -2.572 1.00 81.44 105 ASN A N 1
ATOM 810 C CA . ASN A 1 105 ? 5.641 -7.543 -1.495 1.00 81.44 105 ASN A CA 1
ATOM 811 C C . ASN A 1 105 ? 4.280 -6.982 -1.055 1.00 81.44 105 ASN A C 1
ATOM 813 O O . ASN A 1 105 ? 3.280 -7.696 -1.140 1.00 81.44 105 ASN A O 1
ATOM 817 N N . GLY A 1 106 ? 4.218 -5.722 -0.605 1.00 82.56 106 GLY A N 1
ATOM 818 C CA . GLY A 1 106 ? 3.008 -5.151 -0.003 1.00 82.56 106 GLY A CA 1
ATOM 819 C C . GLY A 1 106 ? 1.749 -5.268 -0.865 1.00 82.56 106 GLY A C 1
ATOM 820 O O . GLY A 1 106 ? 0.707 -5.694 -0.378 1.00 82.56 106 GLY A O 1
ATOM 821 N N . THR A 1 107 ? 1.838 -4.993 -2.166 1.00 83.94 107 THR A N 1
ATOM 822 C CA . THR A 1 107 ? 0.668 -5.070 -3.069 1.00 83.94 107 THR A CA 1
ATOM 823 C C . THR A 1 107 ? 0.160 -6.500 -3.278 1.00 83.94 107 THR A C 1
ATOM 825 O O . THR A 1 107 ? -1.050 -6.713 -3.379 1.00 83.94 107 THR A O 1
ATOM 828 N N . LYS A 1 108 ? 1.045 -7.507 -3.223 1.00 85.38 108 LYS A N 1
ATOM 829 C CA . LYS A 1 108 ? 0.652 -8.927 -3.221 1.00 85.38 108 LYS A CA 1
ATOM 830 C C . LYS A 1 108 ? -0.077 -9.307 -1.934 1.00 85.38 108 LYS A C 1
ATOM 832 O O . LYS A 1 108 ? -1.072 -10.021 -2.002 1.00 85.38 108 LYS A O 1
ATOM 837 N N . ALA A 1 109 ? 0.387 -8.814 -0.785 1.00 89.50 109 ALA A N 1
ATOM 838 C CA . ALA A 1 109 ? -0.260 -9.052 0.505 1.00 89.50 109 ALA A CA 1
ATOM 839 C C . ALA A 1 109 ? -1.692 -8.493 0.522 1.00 89.50 109 ALA A C 1
ATOM 841 O O . ALA A 1 109 ? -2.635 -9.204 0.865 1.00 89.50 109 ALA A O 1
ATOM 842 N N . VAL A 1 110 ? -1.864 -7.251 0.055 1.00 91.25 110 VAL A N 1
ATOM 843 C CA . VAL A 1 110 ? -3.182 -6.610 -0.078 1.00 91.25 110 VAL A CA 1
ATOM 844 C C . VAL A 1 110 ? -4.086 -7.411 -1.016 1.00 91.25 110 VAL A C 1
ATOM 846 O O . VAL A 1 110 ? -5.232 -7.697 -0.675 1.00 91.25 110 VAL A O 1
ATOM 849 N N . LYS A 1 111 ? -3.566 -7.855 -2.168 1.00 88.81 111 LYS A N 1
ATOM 850 C CA . LYS A 1 111 ? -4.343 -8.652 -3.125 1.00 88.81 111 LYS A CA 1
ATOM 851 C C . LYS A 1 111 ? -4.790 -9.999 -2.554 1.00 88.81 111 LYS A C 1
ATOM 853 O O . LYS A 1 111 ? -5.922 -10.410 -2.791 1.00 88.81 111 LYS A O 1
ATOM 858 N N . GLN A 1 112 ? -3.932 -10.684 -1.800 1.00 89.25 112 GLN A N 1
ATOM 859 C CA . GLN A 1 112 ? -4.280 -11.954 -1.156 1.00 89.25 112 GLN A CA 1
ATOM 860 C C . GLN A 1 112 ? -5.337 -11.782 -0.061 1.00 89.25 112 GLN A C 1
ATOM 862 O O . GLN A 1 112 ? -6.190 -12.652 0.101 1.00 89.25 112 GLN A O 1
ATOM 867 N N . ALA A 1 113 ? -5.311 -10.655 0.649 1.00 91.44 113 ALA A N 1
ATOM 868 C CA . ALA A 1 113 ? -6.248 -10.337 1.718 1.00 91.44 113 ALA A CA 1
ATOM 869 C C . ALA A 1 113 ? -7.571 -9.708 1.238 1.00 91.44 113 ALA A C 1
ATOM 871 O O . ALA A 1 113 ? -8.429 -9.411 2.064 1.00 91.44 113 ALA A O 1
ATOM 872 N N . GLN A 1 114 ? -7.776 -9.528 -0.075 1.00 90.06 114 GLN A N 1
ATOM 873 C CA . GLN A 1 114 ? -8.940 -8.816 -0.636 1.00 90.06 114 GLN A CA 1
ATOM 874 C C . GLN A 1 114 ? -10.308 -9.419 -0.257 1.00 90.06 114 GLN A C 1
ATOM 876 O O . GLN A 1 114 ? -11.315 -8.726 -0.322 1.00 90.06 114 GLN A O 1
ATOM 881 N N . ASN A 1 115 ? -10.345 -10.703 0.117 1.00 91.25 115 ASN A N 1
ATOM 882 C CA . ASN A 1 115 ? -11.568 -11.425 0.487 1.00 91.25 115 ASN A CA 1
ATOM 883 C C . ASN A 1 115 ? -11.813 -11.460 2.008 1.00 91.25 115 ASN A C 1
ATOM 885 O O . ASN A 1 115 ? -12.683 -12.198 2.466 1.00 91.25 115 ASN A O 1
ATOM 889 N N . ALA A 1 116 ? -11.012 -10.741 2.799 1.00 94.12 116 ALA A N 1
ATOM 890 C CA . ALA A 1 116 ? -11.248 -10.579 4.229 1.00 94.12 116 ALA A CA 1
ATOM 891 C C . ALA A 1 116 ? -12.545 -9.796 4.486 1.00 94.12 116 ALA A C 1
ATOM 893 O O . ALA A 1 116 ? -12.953 -8.978 3.662 1.00 94.12 116 ALA A O 1
ATOM 894 N N . HIS A 1 117 ? -13.155 -9.992 5.657 1.00 94.88 117 HIS A N 1
ATOM 895 C CA . HIS A 1 117 ? -14.329 -9.226 6.081 1.00 94.88 117 HIS A CA 1
ATOM 896 C C . HIS A 1 117 ? -14.049 -7.720 6.053 1.00 94.88 117 HIS A C 1
ATOM 898 O O . HIS A 1 117 ? -14.887 -6.928 5.627 1.00 94.88 117 HIS A O 1
ATOM 904 N N . GLN A 1 118 ? -12.844 -7.341 6.479 1.00 95.38 118 GLN A N 1
ATOM 905 C CA . GLN A 1 118 ? -12.333 -5.987 6.374 1.00 95.38 118 GLN A CA 1
ATOM 906 C C . GLN A 1 118 ? -10.819 -6.034 6.176 1.00 95.38 118 GLN A C 1
ATOM 908 O O . GLN A 1 118 ? -10.125 -6.805 6.840 1.00 95.38 118 GLN A O 1
ATOM 913 N N . LEU A 1 119 ? -10.314 -5.196 5.274 1.00 95.31 119 LEU A N 1
ATOM 914 C CA . LEU A 1 119 ? -8.892 -5.062 4.986 1.00 95.31 119 LEU A CA 1
ATOM 915 C C . LEU A 1 119 ? -8.422 -3.666 5.382 1.00 95.31 119 LEU A C 1
ATOM 917 O O . LEU A 1 119 ? -8.960 -2.668 4.908 1.00 95.31 119 LEU A O 1
ATOM 921 N N . LEU A 1 120 ? -7.417 -3.612 6.247 1.00 96.94 120 LEU A N 1
ATOM 922 C CA . LEU A 1 120 ? -6.811 -2.387 6.748 1.00 96.94 120 LEU A CA 1
ATOM 923 C C . LEU A 1 120 ? -5.334 -2.330 6.358 1.00 96.94 120 LEU A C 1
ATOM 925 O O . LEU A 1 120 ? -4.665 -3.356 6.209 1.00 96.94 120 LEU A O 1
ATOM 929 N N . ILE A 1 121 ? -4.820 -1.110 6.232 1.00 97.06 121 ILE A N 1
ATOM 930 C CA . ILE A 1 121 ? -3.407 -0.840 5.983 1.00 97.06 121 ILE A CA 1
ATOM 931 C C . ILE A 1 121 ? -2.784 -0.307 7.271 1.00 97.06 121 ILE A C 1
ATOM 933 O O . ILE A 1 121 ? -3.230 0.706 7.807 1.00 97.06 121 ILE A O 1
ATOM 937 N N . GLY A 1 122 ? -1.762 -1.003 7.766 1.00 96.88 122 GLY A N 1
ATOM 938 C CA . GLY A 1 122 ? -1.055 -0.661 8.994 1.00 96.88 122 GLY A CA 1
ATOM 939 C C . GLY A 1 122 ? 0.390 -0.241 8.742 1.00 96.88 122 GLY A C 1
ATOM 940 O O . GLY A 1 122 ? 1.145 -0.896 8.018 1.00 96.88 122 GLY A O 1
ATOM 941 N N . ALA A 1 123 ? 0.798 0.852 9.372 1.00 96.94 123 ALA A N 1
ATOM 942 C CA . ALA A 1 123 ? 2.170 1.332 9.442 1.00 96.94 123 ALA A CA 1
ATOM 943 C C . ALA A 1 123 ? 2.393 2.070 10.773 1.00 96.94 123 ALA A C 1
ATOM 945 O O . ALA A 1 123 ? 1.447 2.417 11.478 1.00 96.94 123 ALA A O 1
ATOM 946 N N . PHE A 1 124 ? 3.648 2.372 11.120 1.00 97.50 124 PHE A N 1
ATOM 947 C CA . PHE A 1 124 ? 3.913 3.211 12.298 1.00 97.50 124 PHE A CA 1
ATOM 948 C C . PHE A 1 124 ? 3.283 4.604 12.179 1.00 97.50 124 PHE A C 1
ATOM 950 O O . PHE A 1 124 ? 2.895 5.187 13.186 1.00 97.50 124 PHE A O 1
ATOM 957 N N . THR A 1 125 ? 3.140 5.118 10.956 1.00 96.06 125 THR A N 1
ATOM 958 C CA . THR A 1 125 ? 2.585 6.448 10.679 1.00 96.06 125 THR A CA 1
ATOM 959 C C . THR A 1 125 ? 1.094 6.576 10.985 1.00 96.06 125 THR A C 1
ATOM 961 O O . THR A 1 125 ? 0.632 7.696 11.165 1.00 96.06 125 THR A O 1
ATOM 964 N N . ASN A 1 126 ? 0.346 5.472 11.093 1.00 97.00 126 ASN A N 1
ATOM 965 C CA . ASN A 1 126 ? -1.073 5.482 11.464 1.00 97.00 126 ASN A CA 1
ATOM 966 C C . ASN A 1 126 ? -1.394 4.608 12.689 1.00 97.00 126 ASN A C 1
ATOM 968 O O . ASN A 1 126 ? -2.559 4.292 12.917 1.00 97.00 126 ASN A O 1
ATOM 972 N N . PHE A 1 127 ? -0.393 4.235 13.496 1.00 95.38 127 PHE A N 1
ATOM 973 C CA . PHE A 1 127 ? -0.555 3.266 14.588 1.00 95.38 127 PHE A CA 1
ATOM 974 C C . PHE A 1 127 ? -1.633 3.641 15.619 1.00 95.38 127 PHE A C 1
ATOM 976 O O . PHE A 1 127 ? -2.267 2.758 16.177 1.00 95.38 127 PHE A O 1
ATOM 983 N N . THR A 1 128 ? -1.864 4.931 15.876 1.00 95.50 128 THR A N 1
ATOM 984 C CA . THR A 1 128 ? -2.897 5.377 16.831 1.00 95.50 128 THR A CA 1
ATOM 985 C C . THR A 1 128 ? -4.300 5.466 16.233 1.00 95.50 128 THR A C 1
ATOM 987 O O . THR A 1 128 ? -5.256 5.646 16.981 1.00 95.50 128 THR A O 1
ATOM 990 N N . ALA A 1 129 ? -4.421 5.425 14.905 1.00 94.19 129 ALA A N 1
ATOM 991 C CA . ALA A 1 129 ? -5.697 5.503 14.193 1.00 94.19 129 ALA A CA 1
ATOM 992 C C . ALA A 1 129 ? -6.233 4.123 13.781 1.00 94.19 129 ALA A C 1
ATOM 994 O O . ALA A 1 129 ? -7.420 4.000 13.485 1.00 94.19 129 ALA A O 1
ATOM 995 N N . LEU A 1 130 ? -5.345 3.126 13.724 1.00 87.81 130 LEU A N 1
ATOM 996 C CA . LEU A 1 130 ? -5.638 1.738 13.381 1.00 87.81 130 LEU A CA 1
ATOM 997 C C . LEU A 1 130 ? -6.315 0.997 14.544 1.00 87.81 130 LEU A C 1
ATOM 999 O O . LEU A 1 130 ? -7.249 0.218 14.252 1.00 87.81 130 LEU A O 1
#

Radius of gyration: 15.25 Å; chains: 1; bounding box: 32×39×51 Å

pLDDT: mean 93.23, std 5.97, range [59.09, 98.56]

Sequence (130 aa):
MKQQPKIDVALSPLLFQNYFLPDKIVVVTDVLRATSAICTAFEYGAEAIIPVATIEEAQAFKAKGFLVGAERNGEKLPEFDFGNSPFEYMTEKIKGQTIVLTTTNGTKAVKQAQNAHQLLIGAFTNFTAL

Foldseek 3Di:
DDDDDDDDDDPALVCQVVVDDLADEDEQEDVLPQLVLVVLLVVLAAPEEAQDADVVVQVVVVVVVAQEEEDDPQDTDPVHQHYRDSVSSNDNVRHPGYYYYYDNGRSSSCVSCVSHPHYHYDYPVCPVVD

Secondary structure (DSSP, 8-state):
-PPPPP----SSHHHHTTT--TTSEEEEE-TTTHHHHHHHHHHTT-SEEEE-SSHHHHHHHHTTT-EEEEEETTEE-TTSSB-S-GGGG-SGGGTT-EEEEE-SSHHHHHHHTTTSSEEEEE-GGGTTT-